Protein AF-A0AAW8RYM8-F1 (afdb_monomer_lite)

Secondary structure (DSSP, 8-state):
-HHHHHHHHHHHHHHHHHHHHHHHHHHHHHHHHHHHHHHHTT-TT------TTSTTHHHHHHHHHHHHHHT-

Structure (mmCIF, N/CA/C/O backbone):
data_AF-A0AAW8RYM8-F1
#
_entry.id   AF-A0AAW8RYM8-F1
#
loop_
_atom_site.group_PDB
_atom_site.id
_atom_site.type_symbol
_atom_site.label_atom_id
_atom_site.label_alt_id
_atom_site.label_comp_id
_atom_site.label_asym_id
_atom_site.label_entity_id
_atom_site.label_seq_id
_atom_site.pdbx_PDB_ins_code
_atom_site.Cartn_x
_atom_site.Cartn_y
_atom_site.Cartn_z
_ato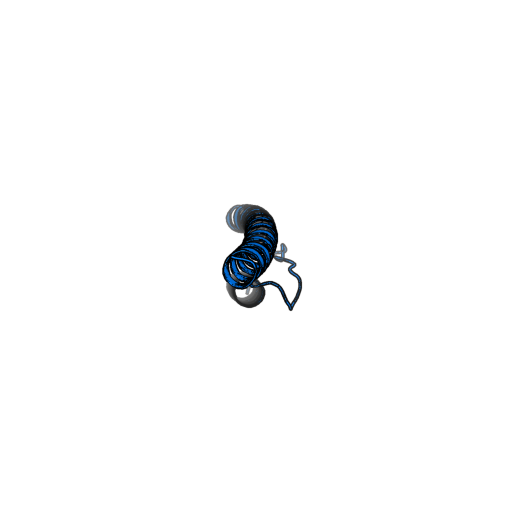m_site.occupancy
_atom_site.B_iso_or_equiv
_atom_site.auth_seq_id
_atom_site.auth_comp_id
_atom_site.auth_asym_id
_atom_site.auth_atom_id
_atom_site.pdbx_PDB_model_num
ATOM 1 N N . MET A 1 1 ? 29.646 0.273 -27.045 1.00 73.69 1 MET A N 1
ATOM 2 C CA . MET A 1 1 ? 29.196 1.554 -26.451 1.00 73.69 1 MET A CA 1
ATOM 3 C C . MET A 1 1 ? 27.681 1.741 -26.552 1.00 73.69 1 MET A C 1
ATOM 5 O O . MET A 1 1 ? 27.059 1.832 -25.506 1.00 73.69 1 MET A O 1
ATOM 9 N N . LEU A 1 2 ? 27.073 1.696 -27.749 1.00 89.19 2 LEU A N 1
ATOM 10 C CA . LEU A 1 2 ? 25.612 1.852 -27.937 1.00 89.19 2 LEU A CA 1
ATOM 11 C C . LEU A 1 2 ? 24.742 0.853 -27.151 1.00 89.19 2 LEU A C 1
ATOM 13 O O . LEU A 1 2 ? 23.755 1.238 -26.537 1.00 89.19 2 LEU A O 1
ATOM 17 N N . VAL A 1 3 ? 25.115 -0.429 -27.126 1.00 92.75 3 VAL A N 1
ATOM 18 C CA . VAL A 1 3 ? 24.348 -1.452 -26.387 1.00 92.75 3 VAL A CA 1
ATOM 19 C C . VAL A 1 3 ? 24.328 -1.152 -24.884 1.00 92.75 3 VAL A C 1
ATOM 21 O O . VAL A 1 3 ? 23.278 -1.207 -24.254 1.00 92.75 3 VAL A O 1
ATOM 24 N N . LEU A 1 4 ? 25.475 -0.756 -24.323 1.00 93.12 4 LEU A N 1
ATOM 25 C CA . LEU A 1 4 ? 25.595 -0.413 -22.906 1.00 93.12 4 LEU A CA 1
ATOM 26 C C . LEU A 1 4 ? 24.747 0.820 -22.558 1.00 93.12 4 LEU A C 1
ATOM 28 O O . LEU A 1 4 ? 24.057 0.820 -21.545 1.00 93.12 4 LEU A O 1
ATOM 32 N N . SER A 1 5 ? 24.744 1.849 -23.415 1.00 93.44 5 SER A N 1
ATOM 33 C CA . SER A 1 5 ? 23.933 3.050 -23.187 1.00 93.44 5 SER A CA 1
ATOM 34 C C . SER A 1 5 ? 22.432 2.765 -23.264 1.00 93.44 5 SER A C 1
ATOM 36 O O . SER A 1 5 ? 21.676 3.314 -22.469 1.00 93.44 5 SER A O 1
ATOM 38 N N . ILE A 1 6 ? 21.996 1.883 -24.171 1.00 96.00 6 ILE A N 1
ATOM 39 C CA . ILE A 1 6 ? 20.591 1.456 -24.262 1.00 96.00 6 ILE A CA 1
ATOM 40 C C . ILE A 1 6 ? 20.175 0.709 -2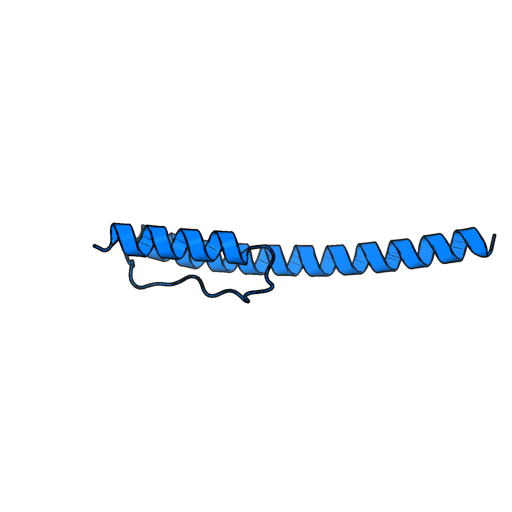2.990 1.00 96.00 6 ILE A C 1
ATOM 42 O O . ILE A 1 6 ? 19.127 1.009 -22.422 1.00 96.00 6 ILE A O 1
ATOM 46 N N . ILE A 1 7 ? 21.012 -0.211 -22.498 1.00 96.12 7 ILE A N 1
ATOM 47 C CA . ILE A 1 7 ? 20.754 -0.931 -21.243 1.00 96.12 7 ILE A CA 1
ATOM 48 C C . ILE A 1 7 ? 20.654 0.051 -20.068 1.00 96.12 7 ILE A C 1
ATOM 50 O O . ILE A 1 7 ? 19.713 -0.034 -19.281 1.00 96.12 7 ILE A O 1
ATOM 54 N N . CYS A 1 8 ? 21.569 1.022 -19.973 1.00 95.62 8 CYS A N 1
ATOM 55 C CA . CYS A 1 8 ? 21.521 2.048 -18.929 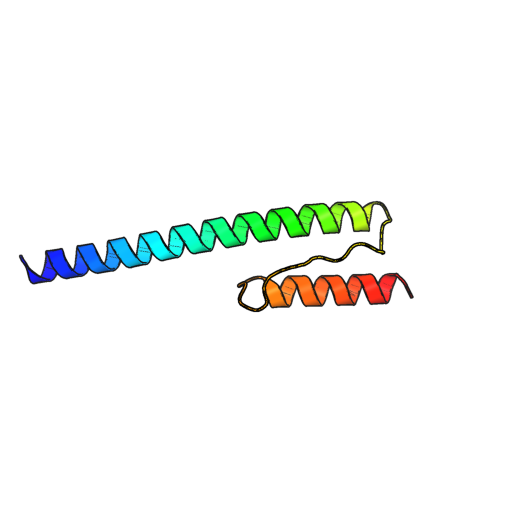1.00 95.62 8 CYS A CA 1
ATOM 56 C C . CYS A 1 8 ? 20.239 2.893 -18.992 1.00 95.62 8 CYS A C 1
ATOM 58 O O . CYS A 1 8 ? 19.656 3.186 -17.950 1.00 95.62 8 CYS A O 1
ATOM 60 N N . LEU A 1 9 ? 19.772 3.257 -20.191 1.00 96.38 9 LEU A N 1
ATOM 61 C CA . LEU A 1 9 ? 18.516 3.992 -20.361 1.00 96.38 9 LEU A CA 1
ATOM 62 C C . LEU A 1 9 ? 17.305 3.161 -19.920 1.00 96.38 9 LEU A C 1
ATOM 64 O O . LEU A 1 9 ? 16.458 3.670 -19.190 1.00 96.38 9 LEU A O 1
ATOM 68 N N . LEU A 1 10 ? 17.240 1.882 -20.298 1.00 96.81 10 LEU A N 1
ATOM 69 C CA . LEU A 1 10 ? 16.163 0.984 -19.866 1.00 96.81 10 LEU A CA 1
ATOM 70 C C . LEU A 1 10 ? 16.144 0.820 -18.342 1.00 96.81 10 LEU A C 1
ATOM 72 O O . LEU A 1 10 ? 15.085 0.931 -17.726 1.00 96.81 10 LEU A O 1
ATOM 76 N N . LEU A 1 11 ? 17.312 0.631 -17.721 1.00 96.75 11 LEU A N 1
ATOM 77 C CA . LEU A 1 11 ? 17.437 0.563 -16.263 1.00 96.75 11 LEU A CA 1
ATOM 78 C C . LEU A 1 11 ? 16.971 1.858 -15.592 1.00 96.75 11 LEU A C 1
ATOM 80 O O . LEU A 1 11 ? 16.241 1.802 -14.606 1.00 96.75 11 LEU A O 1
ATOM 84 N N . ALA A 1 12 ? 17.333 3.021 -16.138 1.00 96.81 12 ALA A N 1
ATOM 85 C CA . ALA A 1 12 ? 16.883 4.305 -15.609 1.00 96.81 12 ALA A CA 1
ATOM 86 C C . ALA A 1 12 ? 15.351 4.441 -15.656 1.00 96.81 12 ALA A C 1
ATOM 88 O O . ALA A 1 12 ? 14.748 4.889 -14.680 1.00 96.81 12 ALA A O 1
ATOM 89 N N . VAL A 1 13 ? 14.710 4.001 -16.745 1.00 97.38 13 VAL A N 1
ATOM 90 C CA . VAL A 1 13 ? 13.242 3.990 -16.866 1.00 97.38 13 VAL A CA 1
ATOM 91 C C . VAL A 1 13 ? 12.609 3.065 -15.825 1.00 97.38 13 VAL A C 1
ATOM 93 O O . VAL A 1 13 ? 11.671 3.473 -15.140 1.00 97.38 13 VAL A O 1
ATOM 96 N N . VAL A 1 14 ? 13.140 1.853 -15.645 1.00 97.19 14 VAL A N 1
ATOM 97 C CA . VAL A 1 14 ? 12.651 0.915 -14.619 1.00 97.19 14 VAL A CA 1
ATOM 98 C C . VAL A 1 14 ? 12.798 1.513 -13.218 1.00 97.19 14 VAL A C 1
ATOM 100 O O . VAL A 1 14 ? 11.844 1.493 -12.442 1.00 97.19 14 VAL A O 1
ATOM 103 N N . CYS A 1 15 ? 13.944 2.120 -12.901 1.00 97.19 15 CYS A N 1
ATOM 104 C CA . CYS A 1 15 ? 14.159 2.803 -11.626 1.00 97.19 15 CYS A CA 1
ATOM 105 C C . CYS A 1 15 ? 13.151 3.938 -11.401 1.00 97.19 15 CYS A C 1
ATOM 107 O O . CYS A 1 15 ? 12.606 4.060 -10.304 1.00 97.19 15 CYS A O 1
ATOM 109 N N . LEU A 1 16 ? 12.854 4.747 -12.424 1.00 97.00 16 LEU A N 1
ATOM 110 C CA . LEU A 1 16 ? 11.842 5.802 -12.326 1.00 97.00 16 LEU A CA 1
ATOM 111 C C . LEU A 1 16 ? 10.447 5.231 -12.042 1.00 97.00 16 LEU A C 1
ATOM 113 O O . LEU A 1 16 ? 9.757 5.739 -11.156 1.00 97.00 16 LEU A O 1
ATOM 117 N N . LEU A 1 17 ? 10.052 4.154 -12.728 1.00 95.38 17 LEU A N 1
ATOM 118 C CA . LEU A 1 17 ? 8.777 3.474 -12.476 1.00 95.38 17 LEU A CA 1
ATOM 119 C C . LEU A 1 17 ? 8.690 2.946 -11.039 1.00 95.38 17 LEU A C 1
ATOM 121 O O . LEU A 1 17 ? 7.678 3.152 -10.365 1.00 95.38 17 LEU A O 1
ATOM 125 N N . LEU A 1 18 ? 9.765 2.330 -10.540 1.00 94.38 18 LEU A N 1
ATOM 126 C CA . LEU A 1 18 ? 9.841 1.839 -9.163 1.00 94.38 18 LEU A CA 1
ATOM 127 C C . LEU A 1 18 ? 9.741 2.976 -8.139 1.00 94.38 18 LEU A C 1
ATOM 129 O O . LEU A 1 18 ? 9.038 2.840 -7.141 1.00 94.38 18 LEU A O 1
ATOM 133 N N .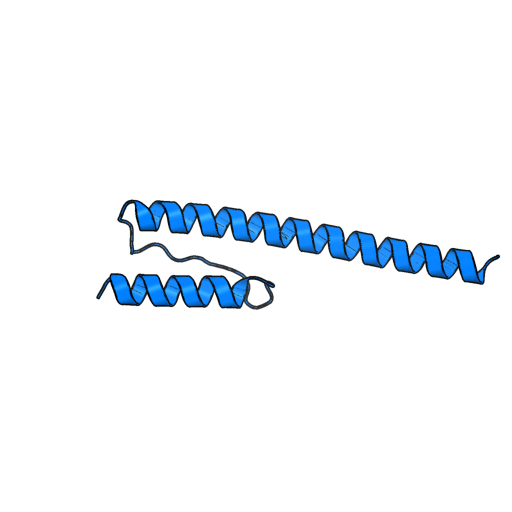 ILE A 1 19 ? 10.380 4.122 -8.391 1.00 95.94 19 ILE A N 1
ATOM 134 C CA . ILE A 1 19 ? 10.285 5.298 -7.512 1.00 95.94 19 ILE A CA 1
ATOM 135 C C . ILE A 1 19 ? 8.847 5.823 -7.457 1.00 95.94 19 ILE A C 1
ATOM 137 O O . ILE A 1 19 ? 8.360 6.163 -6.375 1.00 95.94 19 ILE A O 1
ATOM 141 N N . VAL A 1 20 ? 8.156 5.892 -8.598 1.00 94.00 20 VAL A N 1
ATOM 142 C CA . VAL A 1 20 ? 6.753 6.330 -8.652 1.00 94.00 20 VAL A CA 1
ATOM 143 C C . VAL A 1 20 ? 5.863 5.378 -7.852 1.00 94.00 20 VAL A C 1
ATOM 145 O O . VAL A 1 20 ? 5.119 5.840 -6.984 1.00 94.00 20 VAL A O 1
ATOM 148 N N . ARG A 1 21 ? 5.999 4.063 -8.063 1.00 90.75 21 ARG A N 1
ATOM 149 C CA . ARG A 1 21 ? 5.270 3.034 -7.300 1.00 90.75 21 ARG A CA 1
ATOM 150 C C . ARG A 1 21 ? 5.538 3.132 -5.801 1.00 90.75 21 ARG A C 1
ATOM 152 O O . ARG A 1 21 ? 4.603 3.188 -5.010 1.00 90.75 21 ARG A O 1
ATOM 159 N N . LEU A 1 22 ? 6.802 3.269 -5.403 1.00 92.31 22 LEU A N 1
ATOM 160 C CA . LEU A 1 22 ? 7.180 3.391 -3.996 1.00 92.31 22 LEU A CA 1
ATOM 161 C C . LEU A 1 22 ? 6.552 4.626 -3.333 1.00 92.31 22 LEU A C 1
ATOM 163 O O . LEU A 1 22 ? 6.091 4.558 -2.193 1.00 92.31 22 LEU A O 1
ATOM 167 N N . ARG A 1 23 ? 6.511 5.762 -4.041 1.00 92.75 23 ARG A N 1
ATOM 168 C CA . ARG A 1 23 ? 5.859 6.984 -3.547 1.00 92.75 23 ARG A CA 1
ATOM 169 C C . ARG A 1 23 ? 4.352 6.807 -3.406 1.00 92.75 23 ARG A C 1
ATOM 171 O O . ARG A 1 23 ? 3.792 7.274 -2.416 1.00 92.75 23 ARG A O 1
ATOM 178 N N . GLN A 1 24 ? 3.707 6.150 -4.366 1.00 89.81 24 GLN A N 1
ATOM 179 C CA . GLN A 1 24 ? 2.277 5.861 -4.302 1.00 89.81 24 GLN A CA 1
ATOM 180 C C . GLN A 1 24 ? 1.952 4.957 -3.108 1.00 89.81 24 GLN A C 1
ATOM 182 O O . GLN A 1 24 ? 1.098 5.318 -2.300 1.00 89.81 24 GLN A O 1
ATOM 187 N N . ASN A 1 25 ? 2.708 3.874 -2.921 1.00 89.19 25 ASN A N 1
ATOM 188 C CA . ASN A 1 25 ? 2.523 2.958 -1.795 1.00 89.19 25 ASN A CA 1
ATOM 189 C C . ASN A 1 25 ? 2.719 3.671 -0.456 1.00 89.19 25 ASN A C 1
ATOM 191 O O . ASN A 1 25 ? 1.887 3.540 0.436 1.00 89.19 25 ASN A O 1
ATOM 195 N N . ARG A 1 26 ? 3.760 4.507 -0.317 1.00 91.69 26 ARG A N 1
ATOM 196 C CA . ARG A 1 26 ? 3.961 5.304 0.907 1.00 91.69 26 ARG A CA 1
ATOM 197 C C . ARG A 1 26 ? 2.778 6.217 1.220 1.00 91.69 26 ARG A C 1
ATOM 199 O O . ARG A 1 26 ? 2.412 6.338 2.384 1.00 91.69 26 ARG A O 1
ATOM 206 N N . ARG A 1 27 ? 2.183 6.858 0.209 1.00 90.06 27 ARG A N 1
ATOM 207 C CA . ARG A 1 27 ? 1.001 7.714 0.402 1.00 90.06 27 ARG A CA 1
ATOM 208 C C . ARG A 1 27 ? -0.213 6.908 0.849 1.00 90.06 27 ARG A C 1
ATOM 210 O O . ARG A 1 27 ? -0.892 7.324 1.778 1.00 90.06 27 ARG A O 1
ATOM 217 N N . GLN A 1 28 ? -0.457 5.763 0.220 1.00 89.06 28 GLN A N 1
ATOM 218 C CA . GLN A 1 28 ? -1.580 4.898 0.574 1.00 89.06 28 GLN A CA 1
ATOM 219 C C . GLN A 1 28 ? -1.420 4.315 1.986 1.00 89.06 28 GLN A C 1
ATOM 221 O O . GLN A 1 28 ? -2.375 4.321 2.754 1.00 89.06 28 GLN A O 1
ATOM 226 N N . ILE A 1 29 ? -0.204 3.912 2.377 1.00 90.56 29 ILE A N 1
ATOM 227 C CA . ILE A 1 29 ? 0.088 3.463 3.749 1.00 90.56 29 ILE A CA 1
ATOM 228 C C . ILE A 1 29 ? -0.166 4.591 4.751 1.00 90.56 29 ILE A C 1
ATOM 230 O O . ILE A 1 29 ? -0.791 4.359 5.779 1.00 90.56 29 ILE A O 1
ATOM 234 N N . ALA A 1 30 ? 0.281 5.817 4.460 1.00 91.38 30 ALA A N 1
ATOM 235 C CA . ALA A 1 30 ? 0.045 6.953 5.348 1.00 91.38 30 ALA A CA 1
ATOM 236 C C . ALA A 1 30 ? -1.457 7.234 5.532 1.00 91.38 30 ALA A C 1
ATOM 238 O O . ALA A 1 30 ? -1.899 7.471 6.649 1.00 91.38 30 ALA A O 1
ATOM 239 N N . GLN A 1 31 ? -2.251 7.147 4.459 1.00 88.38 31 GLN A N 1
ATOM 240 C CA . GLN A 1 31 ? -3.710 7.278 4.538 1.00 88.38 31 GLN A CA 1
ATOM 241 C C . GLN A 1 31 ? -4.347 6.154 5.361 1.00 88.38 31 GLN A C 1
ATOM 243 O O . GLN A 1 31 ? -5.212 6.423 6.191 1.00 88.38 31 GLN A O 1
ATOM 248 N N . ALA A 1 32 ? -3.902 4.911 5.164 1.00 89.62 32 ALA A N 1
ATOM 249 C CA . ALA A 1 32 ? -4.362 3.777 5.955 1.00 89.62 32 ALA A CA 1
ATOM 250 C C . ALA A 1 32 ? -4.046 3.964 7.447 1.00 89.62 32 ALA A C 1
ATOM 252 O O . ALA A 1 32 ? -4.912 3.703 8.275 1.00 89.62 32 ALA A O 1
ATOM 253 N N . MET A 1 33 ? -2.853 4.469 7.791 1.00 90.19 33 MET A N 1
ATOM 254 C CA . MET A 1 33 ? -2.480 4.732 9.185 1.00 90.19 33 MET A CA 1
ATOM 255 C C . MET A 1 33 ? -3.379 5.767 9.855 1.00 90.19 33 MET A C 1
ATOM 257 O O . MET A 1 33 ? -3.791 5.533 10.980 1.00 90.19 33 MET A O 1
ATOM 261 N N . VAL A 1 34 ? -3.730 6.859 9.169 1.00 89.69 34 VAL A N 1
ATOM 262 C CA . VAL A 1 34 ? -4.661 7.864 9.720 1.00 89.69 34 VAL A CA 1
ATOM 263 C C . VAL A 1 34 ? -6.011 7.226 10.046 1.00 89.69 34 VAL A C 1
ATOM 265 O O . VAL A 1 34 ? -6.579 7.455 11.105 1.00 89.69 34 VAL A O 1
ATOM 268 N N . VAL A 1 35 ? -6.519 6.375 9.152 1.00 89.00 35 VAL A N 1
ATOM 269 C CA . VAL A 1 35 ? -7.776 5.659 9.394 1.00 89.00 35 VAL A CA 1
ATOM 270 C C . VAL A 1 35 ? -7.651 4.673 10.562 1.00 89.00 35 VAL A C 1
ATOM 272 O O . VAL A 1 35 ? -8.580 4.562 11.353 1.00 89.00 35 VAL A O 1
ATOM 275 N N . LEU A 1 36 ? -6.521 3.974 10.687 1.00 89.06 36 LEU A N 1
ATOM 276 C CA . LEU A 1 36 ? -6.239 3.085 11.821 1.00 89.06 36 LEU A CA 1
ATOM 277 C C 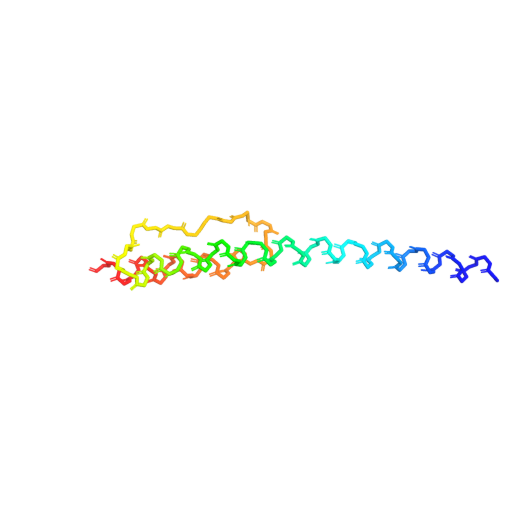. LEU A 1 36 ? -6.123 3.827 13.150 1.00 89.06 36 LEU A C 1
ATOM 279 O O . LEU A 1 36 ? -6.540 3.288 14.169 1.00 89.06 36 LEU A O 1
ATOM 283 N N . GLU A 1 37 ? -5.566 5.033 13.147 1.00 90.44 37 GLU A N 1
ATOM 284 C CA . GLU A 1 37 ? -5.480 5.886 14.331 1.00 90.44 37 GLU A CA 1
ATOM 285 C C . GLU A 1 37 ? -6.885 6.298 14.791 1.00 90.44 37 GLU A C 1
ATOM 287 O O . GLU A 1 37 ? -7.232 6.041 15.941 1.00 90.44 37 GLU A O 1
ATOM 292 N N . ASP A 1 38 ? -7.746 6.755 13.869 1.00 88.38 38 ASP A N 1
ATOM 293 C CA . ASP A 1 38 ? -9.161 7.047 14.159 1.00 88.38 38 ASP A CA 1
ATOM 294 C C . ASP A 1 38 ? -9.897 5.818 14.744 1.00 88.38 38 ASP A C 1
ATOM 296 O O . ASP A 1 38 ? -10.699 5.929 15.674 1.00 88.38 38 ASP A O 1
ATOM 300 N N . ILE A 1 39 ? -9.630 4.623 14.203 1.00 89.38 39 ILE A N 1
ATOM 301 C CA . ILE A 1 39 ? -10.177 3.351 14.707 1.00 89.38 39 ILE A CA 1
ATOM 302 C C . ILE A 1 39 ? -9.667 3.068 16.124 1.00 89.38 39 ILE A C 1
ATOM 304 O O . ILE A 1 39 ? -10.450 2.666 16.985 1.00 89.38 39 ILE A O 1
ATOM 308 N N . GLY A 1 40 ? -8.374 3.287 16.377 1.00 86.38 40 GLY A N 1
ATOM 309 C CA . GLY A 1 40 ? -7.750 3.130 17.691 1.00 86.38 40 GLY A CA 1
ATOM 310 C C . GLY A 1 40 ? -8.306 4.091 18.744 1.00 86.38 40 GLY A C 1
ATOM 311 O O . GLY A 1 40 ? -8.394 3.725 19.914 1.00 86.38 40 GLY A O 1
ATOM 312 N N . GLU A 1 41 ? -8.760 5.276 18.333 1.00 91.12 41 GLU A N 1
ATOM 313 C CA . GLU A 1 41 ? -9.490 6.229 19.181 1.00 91.12 41 GLU A CA 1
ATOM 314 C C . GLU A 1 41 ? -10.956 5.820 19.445 1.00 91.12 41 GLU A C 1
ATOM 316 O O . GLU A 1 41 ? -11.670 6.489 20.193 1.00 91.12 41 GLU A O 1
ATOM 321 N N . GLY A 1 42 ? -11.409 4.697 18.876 1.00 85.06 42 GLY A N 1
ATOM 322 C CA . GLY A 1 42 ? -12.733 4.113 19.100 1.00 85.06 42 GLY A CA 1
ATOM 323 C C . GLY A 1 42 ? -13.722 4.318 17.951 1.00 85.06 42 GLY A C 1
ATOM 324 O O . GLY A 1 42 ? -14.868 3.878 18.051 1.00 85.06 42 GLY A O 1
ATOM 325 N N . ASN A 1 43 ? -13.312 4.943 16.841 1.00 86.69 43 ASN A N 1
ATOM 326 C CA . ASN A 1 43 ? -14.170 5.137 15.672 1.00 86.69 43 ASN A CA 1
ATOM 327 C C . ASN A 1 43 ? -14.118 3.931 14.714 1.00 86.69 43 ASN A C 1
ATOM 329 O O . ASN A 1 43 ? -13.553 3.988 13.620 1.00 86.69 43 ASN A O 1
ATOM 333 N N . LEU A 1 44 ? -14.747 2.828 15.126 1.00 84.94 44 LEU A N 1
ATOM 334 C CA . LEU A 1 44 ? -14.774 1.560 14.379 1.00 84.94 44 LEU A CA 1
ATOM 335 C C . LEU A 1 44 ? -15.631 1.596 13.093 1.00 84.94 44 LEU A C 1
ATOM 337 O O . LEU A 1 44 ? -15.687 0.611 12.360 1.00 84.94 44 LEU A O 1
ATOM 341 N N . ASP A 1 45 ? -16.322 2.702 12.801 1.00 86.25 45 ASP A N 1
ATOM 342 C CA . ASP A 1 45 ? -17.106 2.873 11.567 1.00 86.25 45 ASP A CA 1
ATOM 343 C C . ASP A 1 45 ? -16.250 3.232 10.348 1.00 86.25 45 ASP A C 1
ATOM 345 O O . ASP A 1 45 ? -16.704 3.158 9.199 1.00 86.25 45 ASP A O 1
ATOM 349 N N . ARG A 1 46 ? -15.000 3.633 10.580 1.00 88.00 46 ARG A N 1
ATOM 350 C CA . ARG A 1 46 ? -14.077 4.024 9.521 1.00 88.00 46 ARG A CA 1
ATOM 351 C C . ARG A 1 46 ? -13.585 2.803 8.744 1.00 88.00 46 ARG A C 1
ATOM 353 O O . ARG A 1 46 ? -13.343 1.737 9.297 1.00 88.00 46 ARG A O 1
ATOM 360 N N . LYS A 1 47 ? -13.402 2.985 7.433 1.00 86.25 47 LYS A N 1
ATOM 361 C CA . LYS A 1 47 ? -12.862 1.965 6.525 1.00 86.25 47 LYS A CA 1
ATOM 362 C C . LYS A 1 47 ? -11.682 2.511 5.745 1.00 86.25 47 LYS A C 1
ATOM 364 O O . LYS A 1 47 ? -11.720 3.635 5.246 1.00 86.25 47 LYS A O 1
ATOM 369 N N . ILE A 1 48 ? -10.656 1.685 5.605 1.00 88.38 48 ILE A N 1
ATOM 370 C CA . ILE A 1 48 ? -9.507 1.968 4.755 1.00 88.38 48 ILE A CA 1
ATOM 371 C C . ILE A 1 48 ? -9.923 1.680 3.310 1.00 88.38 48 ILE A C 1
ATOM 373 O O . ILE A 1 48 ? -10.252 0.541 2.978 1.00 88.38 48 ILE A O 1
ATOM 377 N N . VAL A 1 49 ? -9.926 2.702 2.453 1.00 86.00 49 VAL A N 1
ATOM 378 C CA . VAL A 1 49 ? -10.281 2.574 1.032 1.00 86.00 49 VAL A CA 1
ATOM 379 C C . VAL A 1 49 ? -9.015 2.673 0.194 1.00 86.00 49 VAL A C 1
ATOM 381 O O . VAL A 1 49 ? -8.320 3.687 0.226 1.00 86.00 49 VAL A O 1
ATOM 384 N N . VAL A 1 50 ? -8.722 1.620 -0.562 1.00 87.31 50 VAL A N 1
ATOM 385 C CA . VAL A 1 50 ? -7.573 1.546 -1.469 1.00 87.31 50 VAL A CA 1
ATOM 386 C C . VAL A 1 50 ? -7.990 0.911 -2.791 1.00 87.31 50 VAL A C 1
ATOM 388 O O . VAL A 1 50 ? -8.956 0.156 -2.841 1.00 87.31 50 VAL A O 1
ATOM 391 N N . ASP A 1 51 ? -7.266 1.243 -3.859 1.00 83.56 51 ASP A N 1
ATOM 392 C CA . ASP A 1 51 ? -7.453 0.633 -5.179 1.00 83.56 51 ASP A CA 1
ATOM 393 C C . ASP A 1 51 ? -7.137 -0.870 -5.131 1.00 83.56 51 ASP A C 1
ATOM 395 O O . ASP A 1 51 ? -6.161 -1.262 -4.492 1.00 83.56 51 ASP A O 1
ATOM 399 N N . GLU A 1 52 ? -7.917 -1.705 -5.822 1.00 79.69 52 GLU A N 1
ATOM 400 C CA . GLU A 1 52 ? -7.714 -3.163 -5.848 1.00 79.69 52 GLU A CA 1
ATOM 401 C C . GLU A 1 52 ? -6.350 -3.573 -6.423 1.00 79.69 52 GLU A C 1
ATOM 403 O O . GLU A 1 52 ? -5.786 -4.581 -6.002 1.00 79.69 52 GLU A O 1
ATOM 408 N N . ASN A 1 53 ? -5.779 -2.777 -7.333 1.00 83.81 53 ASN A N 1
ATOM 409 C CA . ASN A 1 53 ? -4.457 -3.020 -7.914 1.00 83.81 53 ASN A CA 1
ATOM 410 C C . ASN A 1 53 ? -3.319 -2.413 -7.081 1.00 83.81 53 ASN A C 1
ATOM 412 O O . ASN A 1 53 ? -2.163 -2.417 -7.515 1.00 83.81 53 ASN A O 1
ATOM 416 N N . SER A 1 54 ? -3.629 -1.835 -5.917 1.00 85.25 54 SER A N 1
ATOM 417 C CA . SER A 1 54 ? -2.615 -1.365 -4.984 1.00 85.25 54 SER A CA 1
ATOM 418 C C . SER A 1 54 ? -1.844 -2.541 -4.399 1.00 85.25 54 SER A C 1
ATOM 420 O O . SER A 1 54 ? -2.422 -3.527 -3.941 1.00 85.25 54 SER A O 1
ATOM 422 N N . ASP A 1 55 ? -0.529 -2.373 -4.283 1.00 85.94 55 ASP A N 1
ATOM 423 C CA . ASP A 1 55 ? 0.345 -3.351 -3.638 1.00 85.94 55 ASP A CA 1
ATOM 424 C C . ASP A 1 55 ? -0.008 -3.561 -2.146 1.00 85.94 55 ASP A C 1
ATOM 426 O O . ASP A 1 55 ? 0.419 -4.542 -1.540 1.00 85.94 55 ASP A O 1
ATOM 430 N N . ILE A 1 56 ? -0.797 -2.660 -1.540 1.00 88.44 56 ILE A N 1
ATOM 431 C CA . ILE A 1 56 ? -1.249 -2.755 -0.143 1.00 88.44 56 ILE A CA 1
ATOM 432 C C . ILE A 1 56 ? -2.732 -3.126 0.003 1.00 88.44 56 ILE A C 1
ATOM 434 O O . ILE A 1 56 ? -3.245 -3.128 1.125 1.00 88.44 56 ILE A O 1
ATOM 438 N N . ALA A 1 57 ? -3.424 -3.446 -1.096 1.00 89.38 57 ALA A N 1
ATOM 439 C CA . ALA A 1 57 ? -4.855 -3.745 -1.090 1.00 89.38 57 ALA A CA 1
ATOM 440 C C . ALA A 1 57 ? -5.204 -4.869 -0.112 1.00 89.38 57 ALA A C 1
ATOM 442 O O . ALA A 1 57 ? -6.017 -4.682 0.791 1.00 89.38 57 ALA A O 1
ATOM 443 N N . ALA A 1 58 ? -4.515 -6.006 -0.228 1.00 90.94 58 ALA A N 1
ATOM 444 C CA . ALA A 1 58 ? -4.742 -7.170 0.624 1.00 90.94 58 ALA A CA 1
ATOM 445 C C . ALA A 1 58 ? -4.572 -6.855 2.121 1.00 90.94 58 ALA A C 1
ATOM 447 O O . ALA A 1 58 ? -5.366 -7.314 2.940 1.00 90.94 58 ALA A O 1
ATOM 448 N N . LEU A 1 59 ? -3.574 -6.038 2.476 1.00 89.69 59 LEU A N 1
ATOM 449 C CA . LEU A 1 59 ? -3.353 -5.607 3.858 1.00 89.69 59 LEU A CA 1
ATOM 450 C C . LEU A 1 59 ? -4.529 -4.764 4.365 1.00 89.69 59 LEU A C 1
ATOM 452 O O . LEU A 1 59 ? -5.054 -5.023 5.443 1.00 89.69 59 LEU A O 1
ATOM 456 N N . CYS A 1 60 ? -4.964 -3.779 3.579 1.00 90.25 60 CYS A N 1
ATOM 457 C CA . CYS A 1 60 ? -6.059 -2.888 3.961 1.00 90.25 60 CYS A CA 1
ATOM 458 C C . CYS A 1 60 ? -7.394 -3.638 4.078 1.00 90.25 60 CYS A C 1
ATOM 460 O O . CYS A 1 60 ? -8.162 -3.376 5.001 1.00 90.25 60 CYS A O 1
ATOM 462 N N . PHE A 1 61 ? -7.647 -4.610 3.195 1.00 91.31 61 PHE A N 1
ATOM 463 C CA . PHE A 1 61 ? -8.816 -5.485 3.292 1.00 91.31 61 PHE A CA 1
ATOM 464 C C . PHE A 1 61 ? -8.814 -6.307 4.579 1.00 91.31 61 PHE A C 1
ATOM 466 O O . PHE A 1 61 ? -9.820 -6.321 5.283 1.00 91.31 61 PHE A O 1
ATOM 473 N N . ARG A 1 62 ? -7.681 -6.931 4.927 1.00 91.25 62 ARG A N 1
ATOM 474 C CA . ARG A 1 62 ? -7.552 -7.688 6.181 1.00 91.25 62 ARG A CA 1
ATOM 475 C C . ARG A 1 62 ? -7.737 -6.815 7.417 1.00 91.25 62 ARG A C 1
ATOM 477 O O . ARG A 1 62 ? -8.368 -7.246 8.371 1.00 91.25 62 ARG A O 1
ATOM 484 N N . LEU A 1 63 ? -7.234 -5.584 7.402 1.00 90.50 63 LEU A N 1
ATOM 485 C CA . LEU A 1 63 ? -7.440 -4.653 8.514 1.00 90.50 63 LEU A CA 1
ATOM 486 C C . LEU A 1 63 ? -8.912 -4.261 8.658 1.00 90.50 63 LEU A C 1
ATOM 488 O O . LEU A 1 63 ? -9.437 -4.294 9.765 1.00 90.50 63 LEU A O 1
ATOM 492 N N . ASN A 1 64 ? -9.600 -3.965 7.554 1.00 91.12 64 ASN A N 1
ATOM 493 C CA . ASN A 1 64 ? -11.039 -3.696 7.585 1.00 91.12 64 ASN A CA 1
ATOM 494 C C . ASN A 1 64 ? -11.849 -4.895 8.112 1.00 91.12 64 ASN A C 1
ATOM 496 O O . ASN A 1 64 ? -12.838 -4.693 8.814 1.00 91.12 64 ASN A O 1
ATOM 500 N N . GLU A 1 65 ? -11.446 -6.124 7.775 1.00 92.19 65 GLU A N 1
ATOM 501 C CA . GLU A 1 65 ? -12.059 -7.360 8.283 1.00 92.19 65 GLU A CA 1
ATOM 502 C C . GLU A 1 65 ? -11.903 -7.460 9.809 1.00 92.19 65 GLU A C 1
ATOM 504 O O . GLU A 1 65 ? -12.907 -7.547 10.510 1.00 92.19 65 GLU A O 1
ATOM 509 N N . ILE A 1 66 ? -10.681 -7.297 10.331 1.00 89.56 66 ILE A N 1
ATOM 510 C CA . ILE A 1 66 ? -10.394 -7.304 11.778 1.00 89.56 66 ILE A CA 1
ATOM 511 C C . ILE A 1 66 ? -11.218 -6.243 12.519 1.00 89.56 66 ILE A C 1
ATOM 513 O O . ILE A 1 66 ? -11.804 -6.514 13.562 1.00 89.56 66 ILE A O 1
ATOM 517 N N . VAL A 1 67 ? -11.292 -5.022 11.986 1.00 89.81 67 VAL A N 1
ATOM 518 C CA . VAL A 1 67 ? -12.062 -3.927 12.603 1.00 89.81 67 VAL A CA 1
ATOM 519 C C . VAL A 1 67 ? -13.551 -4.260 12.641 1.00 89.81 67 VAL A C 1
ATOM 521 O O . VAL A 1 67 ? -14.226 -3.977 13.630 1.00 89.81 67 VAL A O 1
ATOM 524 N N . SER A 1 68 ? -14.062 -4.900 11.587 1.00 89.50 68 SER A N 1
ATOM 525 C CA . SER A 1 68 ? -15.445 -5.367 11.544 1.00 89.50 68 SER A CA 1
ATOM 526 C C . SER A 1 68 ? -15.721 -6.481 12.552 1.00 89.50 68 SER A C 1
ATOM 528 O O . SER A 1 68 ? -16.828 -6.522 13.079 1.00 89.50 68 SER A O 1
ATOM 530 N N . GLU A 1 69 ? -14.759 -7.369 12.808 1.00 91.06 69 GLU A N 1
ATOM 531 C CA . GLU A 1 69 ? -14.865 -8.410 13.839 1.00 91.06 69 GLU A CA 1
ATOM 532 C C . GLU A 1 69 ? -14.844 -7.810 15.249 1.00 91.06 69 GLU A C 1
ATOM 534 O O . GLU A 1 69 ? -15.635 -8.215 16.090 1.00 91.06 69 GLU A O 1
ATOM 539 N N . ILE A 1 70 ? -13.996 -6.806 15.503 1.00 87.06 70 ILE A N 1
ATOM 540 C CA . ILE A 1 70 ? -13.921 -6.111 16.803 1.00 87.06 70 ILE A CA 1
ATOM 541 C C . ILE A 1 70 ? -15.211 -5.342 17.114 1.00 87.06 70 ILE A C 1
ATOM 543 O O . ILE A 1 70 ? -15.571 -5.176 18.276 1.00 87.06 70 ILE A O 1
ATOM 547 N N . LYS A 1 71 ? -15.888 -4.826 16.084 1.00 84.06 71 LYS A N 1
ATOM 548 C CA . LYS A 1 71 ? -17.131 -4.063 16.235 1.00 84.06 71 LYS A CA 1
ATOM 549 C C . LYS A 1 71 ? -18.341 -4.942 16.608 1.00 84.06 71 LYS A C 1
ATOM 551 O O . LYS A 1 71 ? -19.339 -4.389 17.074 1.00 84.06 71 LYS A O 1
ATOM 556 N N . GLN A 1 72 ? -18.290 -6.252 16.342 1.00 65.06 72 GLN A N 1
ATOM 557 C CA . GLN A 1 72 ? -19.360 -7.202 16.690 1.00 65.06 72 GLN A CA 1
ATOM 558 C C . GL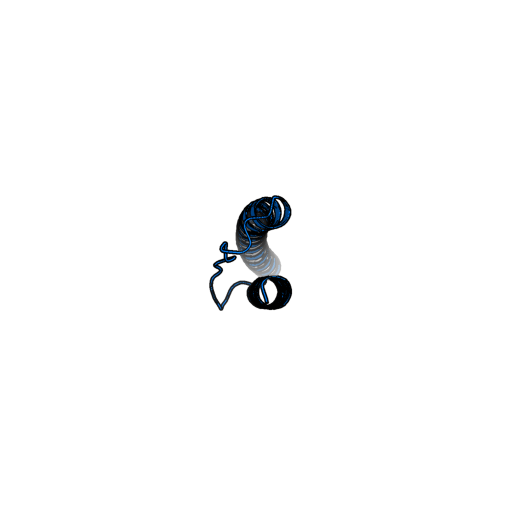N A 1 72 ? -19.433 -7.448 18.197 1.00 65.06 72 GLN A C 1
ATOM 560 O O . GLN A 1 72 ? -20.579 -7.560 18.687 1.00 65.06 72 GLN A O 1
#

Sequence (72 aa):
MLVLSIICLLLAVVCLLLIVRLRQNRRQIAQAMVVLEDIGEGNLDRKIVVDENSDIAALCFRLNEIVSEIKQ

pLDDT: mean 89.9, std 5.21, range [65.06, 97.38]

Foldseek 3Di:
DVVVVVVVVVVVVVVVVVVVLVVVLVVLVVQLVVQVVCVVVVPLVGARDDDPPRPCNVVSVVVNVVSVVVVD

Radius of gyration: 18.52 Å; chains: 1; bounding box: 49×16×47 Å

Organism: Enterococcus avium (NCBI:txid33945)